Protein 9LYS (pdb70)

Structure (mmCIF, N/CA/C/O backbone):
data_9LYS
#
_entry.id   9LYS
#
_cell.length_a   81.144
_cell.length_b   81.144
_cell.length_c   56.431
_cell.angle_alpha   90.00
_cell.angle_beta   90.00
_cell.angle_gamma   120.00
#
_symmetry.space_group_name_H-M   'P 63'
#
loop_
_entity.id
_entity.type
_entity.pdbx_description
1 polymer dAIT03
2 non-polymer (3S,5S,7S)-tricyclo[3.3.1.1~3,7~]decan-1-amine
3 water water
#
loop_
_atom_site.group_PDB
_atom_site.id
_atom_site.type_symbol
_atom_site.label_atom_id
_atom_site.label_alt_id
_atom_site.label_comp_id
_atom_site.label_asym_id
_atom_site.label_entity_id
_atom_site.label_seq_id
_atom_site.pdbx_PDB_ins_code
_atom_site.Cartn_x
_atom_site.Cartn_y
_atom_site.Cartn_z
_atom_site.occupancy
_atom_site.B_iso_or_equiv
_atom_site.auth_seq_id
_atom_site.auth_comp_id
_atom_site.auth_asym_id
_atom_site.auth_atom_id
_atom_site.pdbx_PDB_model_num
ATOM 1 N N . GLU A 1 2 ? -28.404 4.784 8.441 1.00 42.43 2 GLU A N 1
ATOM 2 C CA . GLU A 1 2 ? -27.972 4.260 9.728 1.00 35.20 2 GLU A CA 1
ATOM 3 C C . GLU A 1 2 ? -27.615 2.782 9.643 1.00 42.65 2 GLU A C 1
ATOM 4 O O . GLU A 1 2 ? -28.387 1.959 9.137 1.00 41.69 2 GLU A O 1
ATOM 10 N N . ASP A 1 3 ? -26.434 2.456 10.165 1.00 42.16 3 ASP A N 1
ATOM 11 C CA . ASP A 1 3 ? -25.949 1.085 10.107 1.00 40.92 3 ASP A CA 1
ATOM 12 C C . ASP A 1 3 ? -26.872 0.144 10.868 1.00 37.06 3 ASP A C 1
ATOM 13 O O . ASP A 1 3 ? -27.173 -0.957 10.393 1.00 33.03 3 ASP A O 1
ATOM 18 N N . ARG A 1 4 ? -27.344 0.564 12.046 1.00 33.87 4 ARG A N 1
ATOM 19 C CA . ARG A 1 4 ? -28.242 -0.291 12.814 1.00 37.78 4 ARG A CA 1
ATOM 20 C C . ARG A 1 4 ? -29.548 -0.524 12.063 1.00 40.48 4 ARG A C 1
ATOM 21 O O . ARG A 1 4 ? -30.121 -1.623 12.113 1.00 32.53 4 ARG A O 1
ATOM 29 N N . ASP A 1 5 ? -30.022 0.498 11.348 1.00 38.38 5 ASP A N 1
ATOM 30 C CA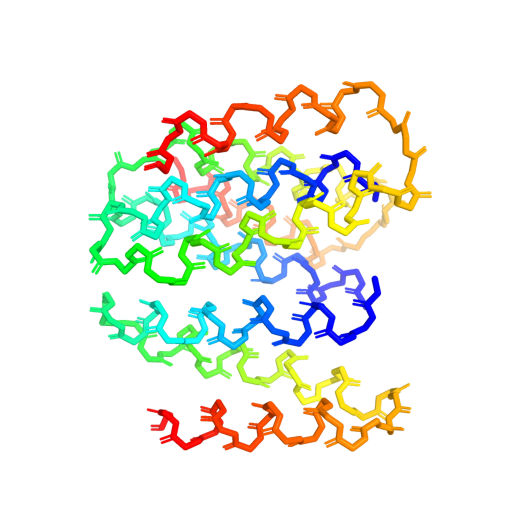 . ASP A 1 5 ? -31.273 0.387 10.603 1.00 38.48 5 ASP A CA 1
ATOM 31 C C . ASP A 1 5 ? -31.152 -0.615 9.464 1.00 33.06 5 ASP A C 1
ATOM 32 O O . ASP A 1 5 ? -32.047 -1.442 9.258 1.00 31.32 5 ASP A O 1
ATOM 37 N N . THR A 1 6 ? -30.070 -0.523 8.686 1.00 31.88 6 THR A N 1
ATOM 38 C CA . THR A 1 6 ? -29.825 -1.504 7.637 1.00 29.59 6 THR A CA 1
ATOM 39 C C . THR A 1 6 ? -29.778 -2.913 8.213 1.00 31.68 6 THR A C 1
ATOM 40 O O . THR A 1 6 ? -30.250 -3.869 7.586 1.00 25.80 6 THR A O 1
ATOM 44 N N . ALA A 1 7 ? -29.218 -3.063 9.413 1.00 30.63 7 ALA A N 1
ATOM 45 C CA . ALA A 1 7 ? -29.117 -4.396 9.986 1.00 30.21 7 ALA A CA 1
ATOM 46 C C . ALA A 1 7 ? -30.488 -4.925 10.379 1.00 28.11 7 ALA A C 1
ATOM 47 O O . ALA A 1 7 ? -30.750 -6.124 10.243 1.00 23.34 7 ALA A O 1
ATOM 49 N N . ARG A 1 8 ? -31.379 -4.052 10.867 1.00 25.70 8 ARG A N 1
ATOM 50 C CA . ARG A 1 8 ? -32.726 -4.502 11.203 1.00 24.64 8 ARG A CA 1
ATOM 51 C C . ARG A 1 8 ? -33.535 -4.862 9.966 1.00 20.71 8 ARG A C 1
ATOM 52 O O . ARG A 1 8 ? -34.390 -5.755 10.035 1.00 19.16 8 ARG A O 1
ATOM 60 N N . VAL A 1 9 ? -33.330 -4.150 8.853 1.00 22.50 9 VAL A N 1
ATOM 61 C CA . VAL A 1 9 ? -34.026 -4.500 7.614 1.00 20.10 9 VAL A CA 1
ATOM 62 C C . VAL A 1 9 ? -33.522 -5.840 7.096 1.00 20.05 9 VAL A C 1
ATOM 63 O O . VAL A 1 9 ? -34.295 -6.662 6.589 1.00 16.77 9 VAL A O 1
ATOM 67 N N . LEU A 1 10 ? -32.213 -6.066 7.184 1.00 18.02 10 LEU A N 1
ATOM 68 C CA . LEU A 1 10 ? -31.659 -7.323 6.695 1.00 18.30 10 LEU A CA 1
ATOM 69 C C . LEU A 1 10 ? -32.141 -8.488 7.548 1.00 15.82 10 LEU A C 1
ATOM 70 O O . LEU A 1 10 ? -32.411 -9.573 7.023 1.00 15.49 10 LEU A O 1
ATOM 75 N N . LEU A 1 11 ? -32.267 -8.286 8.866 1.00 16.32 11 LEU A N 1
ATOM 76 C CA . LEU A 1 11 ? -32.813 -9.344 9.714 1.00 15.72 11 LEU A CA 1
ATOM 77 C C . LEU A 1 11 ? -34.233 -9.704 9.301 1.00 15.97 11 LEU A C 1
ATOM 78 O O . LEU A 1 11 ? -34.612 -10.882 9.308 1.00 11.66 11 LEU A O 1
ATOM 83 N N . ILE A 1 12 ? -35.043 -8.702 8.970 1.00 13.63 12 ILE A N 1
ATOM 84 C CA . ILE A 1 12 ? -36.413 -8.971 8.547 1.00 13.70 12 ILE A CA 1
ATOM 85 C C . ILE A 1 12 ? -36.413 -9.749 7.232 1.00 13.30 12 ILE A C 1
ATOM 86 O O . ILE A 1 12 ? -37.248 -10.641 7.024 1.00 13.75 12 ILE A O 1
ATOM 91 N N . MET A 1 13 ? -35.467 -9.435 6.336 1.00 14.15 13 MET A N 1
ATOM 92 C CA . MET A 1 13 ? -35.316 -10.202 5.098 1.00 14.99 13 MET A CA 1
ATOM 93 C C . MET A 1 13 ? -34.987 -11.656 5.389 1.00 13.09 13 MET A C 1
ATOM 94 O O . MET A 1 13 ? -35.579 -12.566 4.797 1.00 9.91 13 MET A O 1
ATOM 99 N N . VAL A 1 14 ? -34.041 -11.891 6.309 1.00 11.30 14 VAL A N 1
ATOM 100 C CA . VAL A 1 14 ? -33.695 -13.252 6.719 1.00 11.95 14 VAL A CA 1
ATOM 101 C C . VAL A 1 14 ? -34.943 -14.001 7.153 1.00 10.25 14 VAL A C 1
ATOM 102 O O . VAL A 1 14 ? -35.200 -15.132 6.726 1.00 11.60 14 VAL A O 1
ATOM 106 N N . ARG A 1 15 ? -35.753 -13.370 7.990 1.00 13.00 15 ARG A N 1
ATOM 107 C CA . ARG A 1 15 ? -36.917 -14.053 8.532 1.00 12.41 15 ARG A CA 1
ATOM 108 C C . ARG A 1 15 ? -37.917 -14.376 7.426 1.00 14.52 15 ARG A C 1
ATOM 109 O O . ARG A 1 15 ? -38.463 -15.490 7.365 1.00 12.66 15 ARG A O 1
ATOM 117 N N . SER A 1 16 ? -38.160 -13.405 6.542 1.00 12.29 16 SER A N 1
ATOM 118 C CA . SER A 1 16 ? -39.091 -13.589 5.430 1.00 12.11 16 SER A CA 1
ATOM 119 C C . SER A 1 16 ? -38.583 -14.625 4.431 1.00 9.06 16 SER A C 1
ATOM 120 O O . SER A 1 16 ? -39.366 -15.425 3.909 1.00 10.19 16 SER A O 1
ATOM 123 N N . LEU A 1 17 ? -37.283 -14.616 4.139 1.00 9.29 17 LEU A N 1
ATOM 124 C CA . LEU A 1 17 ? -36.730 -15.587 3.191 1.00 10.07 17 LEU A CA 1
ATOM 125 C C . LEU A 1 17 ? -36.851 -17.015 3.705 1.00 9.51 17 LEU A C 1
ATOM 126 O O . LEU A 1 17 ? -37.085 -17.953 2.921 1.00 10.22 17 LEU A O 1
ATOM 131 N N . LEU A 1 18 ? -36.657 -17.209 5.009 1.00 9.57 18 LEU A N 1
ATOM 132 C CA . LEU A 1 18 ? -36.876 -18.521 5.600 1.00 11.83 18 LEU A CA 1
ATOM 133 C C . LEU A 1 18 ? -38.339 -18.918 5.502 1.00 13.17 18 LEU A C 1
ATOM 134 O O . LEU A 1 18 ? -38.655 -20.082 5.216 1.00 11.42 18 LEU A O 1
ATOM 139 N N . LYS A 1 19 ? -39.248 -17.959 5.730 1.00 12.67 19 LYS A N 1
ATOM 140 C CA . LYS A 1 19 ? -40.683 -18.235 5.652 1.00 12.27 19 LYS A CA 1
ATOM 141 C C . LYS A 1 19 ? -41.105 -18.744 4.279 1.00 14.40 19 LYS A C 1
ATOM 142 O O . LYS A 1 19 ? -42.042 -19.558 4.173 1.00 13.75 19 LYS A O 1
ATOM 148 N N . ILE A 1 20 ? -40.460 -18.276 3.217 1.00 11.02 20 ILE A N 1
ATOM 149 C CA . ILE A 1 20 ? -40.802 -18.767 1.882 1.00 10.64 20 ILE A CA 1
ATOM 150 C C . ILE A 1 20 ? -39.872 -19.915 1.488 1.00 13.73 20 ILE A C 1
ATOM 151 O O . ILE A 1 20 ? -39.728 -20.237 0.307 1.00 17.09 20 ILE A O 1
ATOM 156 N N . GLY A 1 21 ? -39.251 -20.560 2.469 1.00 14.02 21 GLY A N 1
ATOM 157 C CA . GLY A 1 21 ? -38.474 -21.747 2.155 1.00 14.37 21 GLY A CA 1
ATOM 158 C C . GLY A 1 21 ? -37.198 -21.499 1.375 1.00 16.04 21 GLY A C 1
ATOM 159 O O . GLY A 1 21 ? -36.788 -22.357 0.580 1.00 14.21 21 GLY A O 1
ATOM 160 N N . ASN A 1 22 ? -36.541 -20.357 1.575 1.00 13.44 22 ASN A N 1
ATOM 161 C CA . ASN A 1 22 ? -35.292 -20.061 0.873 1.00 14.43 22 ASN A CA 1
ATOM 162 C C . ASN A 1 22 ? -34.189 -19.749 1.882 1.00 12.76 22 ASN A C 1
ATOM 163 O O . ASN A 1 22 ? -33.733 -18.603 1.986 1.00 10.94 22 ASN A O 1
ATOM 168 N N . PRO A 1 23 ? -33.723 -20.756 2.633 1.00 16.28 23 PRO A N 1
ATOM 169 C CA . PRO A 1 23 ? -32.607 -20.512 3.555 1.00 10.08 23 PRO A CA 1
ATOM 170 C C . PRO A 1 23 ? -31.307 -20.184 2.852 1.00 13.31 23 PRO A C 1
ATOM 171 O O . PRO A 1 23 ? -30.434 -19.579 3.480 1.00 9.19 23 PRO A O 1
ATOM 175 N N . GLU A 1 24 ? -31.122 -20.592 1.591 1.00 10.21 24 GLU A N 1
ATOM 176 C CA . GLU A 1 24 ? -29.880 -20.244 0.917 1.00 13.83 24 GLU A CA 1
ATOM 177 C C . GLU A 1 24 ? -29.785 -18.734 0.698 1.00 13.69 24 GLU A C 1
ATOM 178 O O . GLU A 1 24 ? -28.710 -18.152 0.879 1.00 15.31 24 GLU A O 1
ATOM 184 N N . ASP A 1 25 ? -30.911 -18.068 0.384 1.00 12.76 25 ASP A N 1
ATOM 185 C CA . ASP A 1 25 ? -30.886 -16.608 0.242 1.00 11.61 25 ASP A CA 1
ATOM 186 C C . ASP A 1 25 ? -30.812 -15.925 1.593 1.00 14.18 25 ASP A C 1
ATOM 187 O O . ASP A 1 25 ? -30.114 -14.910 1.736 1.00 13.78 25 ASP A O 1
ATOM 192 N N . ALA A 1 26 ? -31.522 -16.467 2.595 1.00 11.76 26 ALA A N 1
ATOM 193 C CA . ALA A 1 26 ? -31.390 -15.950 3.953 1.00 11.39 26 ALA A CA 1
ATOM 194 C C . ALA A 1 26 ? -29.941 -15.983 4.415 1.00 13.35 26 ALA A C 1
ATOM 195 O O . ALA A 1 26 ? -29.477 -15.051 5.079 1.00 11.73 26 ALA A O 1
ATOM 197 N N . GLU A 1 27 ? -29.214 -17.058 4.082 1.00 14.15 27 GLU A N 1
ATOM 198 C CA . GLU A 1 27 ? -27.823 -17.184 4.522 1.00 14.78 27 GLU A CA 1
ATOM 199 C C . GLU A 1 27 ? -26.925 -16.169 3.820 1.00 15.13 27 GLU A C 1
ATOM 200 O O . GLU A 1 27 ? -25.985 -15.633 4.427 1.00 14.94 27 GLU A O 1
ATOM 206 N N . GLU A 1 28 ? -27.218 -15.869 2.553 1.00 13.89 28 GLU A N 1
ATOM 207 C CA . GLU A 1 28 ? -26.512 -14.804 1.850 1.00 18.92 28 GLU A CA 1
ATOM 208 C C . GLU A 1 28 ? -26.676 -13.467 2.569 1.00 17.22 28 GLU A C 1
ATOM 209 O O . GLU A 1 28 ? -25.730 -12.676 2.646 1.00 17.32 28 GLU A O 1
ATOM 215 N N . VAL A 1 29 ? -27.870 -13.202 3.110 1.00 14.28 29 VAL A N 1
ATOM 216 C CA . VAL A 1 29 ? -28.119 -11.950 3.831 1.00 16.91 29 VAL A CA 1
ATOM 217 C C . VAL A 1 29 ? -27.446 -11.959 5.205 1.00 18.27 29 VAL A C 1
ATOM 218 O O . VAL A 1 29 ? -26.945 -10.922 5.670 1.00 18.74 29 VAL A O 1
ATOM 222 N N . VAL A 1 30 ? -27.441 -13.109 5.886 1.00 17.11 30 VAL A N 1
ATOM 223 C CA . VAL A 1 30 ? -26.687 -13.232 7.138 1.00 16.90 30 VAL A CA 1
ATOM 224 C C . VAL A 1 30 ? -25.248 -12.782 6.930 1.00 19.35 30 VAL A C 1
ATOM 225 O O . VAL A 1 30 ? -24.666 -12.097 7.777 1.00 19.74 30 VAL A O 1
ATOM 229 N N . LYS A 1 31 ? -24.654 -13.161 5.797 1.00 22.31 31 LYS A N 1
ATOM 230 C CA . LYS A 1 31 ? -23.269 -12.787 5.519 1.00 25.29 31 LYS A CA 1
ATOM 231 C C . LYS A 1 31 ? -23.115 -11.271 5.486 1.00 29.70 31 LYS A C 1
ATOM 232 O O . LYS A 1 31 ? -22.086 -10.727 5.913 1.00 23.81 31 LYS A O 1
ATOM 238 N N . MET A 1 32 ? -24.137 -10.568 4.984 1.00 25.34 32 MET A N 1
ATOM 239 C CA . MET A 1 32 ? -24.070 -9.110 4.933 1.00 26.81 32 MET A CA 1
ATOM 240 C C . MET A 1 32 ? -24.184 -8.502 6.313 1.00 29.35 32 MET A C 1
ATOM 241 O O . MET A 1 32 ? -23.489 -7.526 6.622 1.00 30.58 32 MET A O 1
ATOM 246 N N . ILE A 1 33 ? -25.068 -9.048 7.151 1.00 25.55 33 ILE A N 1
ATOM 247 C CA . ILE A 1 33 ? -25.158 -8.583 8.532 1.00 26.72 33 ILE A CA 1
ATOM 248 C C . ILE A 1 33 ? -23.830 -8.798 9.244 1.00 34.41 33 ILE A C 1
ATOM 249 O O . ILE A 1 33 ? -23.402 -7.980 10.069 1.00 33.75 33 ILE A O 1
ATOM 254 N N . GLU A 1 34 ? -23.154 -9.901 8.928 1.00 34.13 34 GLU A N 1
ATOM 255 C CA . GLU A 1 34 ? -21.875 -10.198 9.558 1.00 35.38 34 GLU A CA 1
ATOM 256 C C . GLU A 1 34 ? -20.810 -9.182 9.149 1.00 37.40 34 GLU A C 1
ATOM 257 O O . GLU A 1 34 ? -20.038 -8.710 9.991 1.00 38.05 34 GLU A O 1
ATOM 263 N N . GLU A 1 35 ? -20.761 -8.822 7.866 1.00 35.18 35 GLU A N 1
ATOM 264 C CA . GLU A 1 35 ? -19.809 -7.804 7.434 1.00 42.86 35 GLU A CA 1
ATOM 265 C C . GLU A 1 35 ? -20.194 -6.422 7.940 1.00 43.27 35 GLU A C 1
ATOM 266 O O . GLU A 1 35 ? -19.324 -5.558 8.096 1.00 46.40 35 GLU A O 1
ATOM 272 N N . LEU A 1 36 ? -21.484 -6.194 8.187 1.00 38.75 36 LEU A N 1
ATOM 273 C CA . LEU A 1 36 ? -21.912 -4.978 8.864 1.00 37.78 36 LEU A CA 1
ATOM 274 C C . LEU A 1 36 ? -21.407 -4.950 10.296 1.00 42.60 36 LEU A C 1
ATOM 275 O O . LEU A 1 36 ? -20.958 -3.904 10.784 1.00 43.69 36 LEU A O 1
ATOM 280 N N . ALA A 1 37 ? -21.486 -6.091 10.987 1.00 37.73 37 ALA A N 1
ATOM 281 C CA . ALA A 1 37 ? -20.994 -6.181 12.355 1.00 43.11 37 ALA A CA 1
ATOM 282 C C . ALA A 1 37 ? -19.483 -6.016 12.413 1.00 42.74 37 ALA A C 1
ATOM 283 O O . ALA A 1 37 ? -18.954 -5.513 13.409 1.00 45.11 37 ALA A O 1
ATOM 285 N N . ARG A 1 38 ? -18.782 -6.415 11.351 1.00 43.89 38 ARG A N 1
ATOM 286 C CA . ARG A 1 38 ? -17.333 -6.260 11.298 1.00 46.66 38 ARG A CA 1
ATOM 287 C C . ARG A 1 38 ? -16.943 -4.804 11.082 1.00 47.60 38 ARG A C 1
ATOM 288 O O . ARG A 1 38 ? -16.079 -4.272 11.788 1.00 51.67 38 ARG A O 1
ATOM 296 N N . ARG A 1 39 ? -17.561 -4.146 10.098 1.00 49.08 39 ARG A N 1
ATOM 297 C CA . ARG A 1 39 ? -17.203 -2.766 9.783 1.00 51.29 39 ARG A CA 1
ATOM 298 C C . ARG A 1 39 ? -17.444 -1.856 10.980 1.00 53.65 39 ARG A C 1
ATOM 299 O O . ARG A 1 39 ? -16.549 -1.113 11.402 1.00 57.64 39 ARG A O 1
ATOM 307 N N . THR A 1 40 ? -18.643 -1.907 11.547 1.00 50.69 40 THR A N 1
ATOM 308 C CA . THR A 1 40 ? -18.921 -1.194 12.783 1.00 48.05 40 THR A CA 1
ATOM 309 C C . THR A 1 40 ? -18.340 -1.993 13.943 1.00 52.22 40 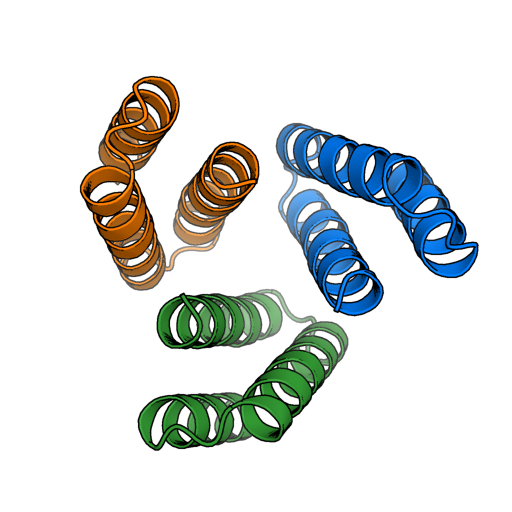THR A C 1
ATOM 310 O O . THR A 1 40 ? -17.603 -2.964 13.756 1.00 55.20 40 THR A O 1
ATOM 314 N N . ASN A 1 41 ? -18.673 -1.595 15.168 1.00 56.13 41 ASN A N 1
ATOM 315 C CA . ASN A 1 41 ? -18.379 -2.416 16.333 1.00 51.92 41 ASN A CA 1
ATOM 316 C C . ASN A 1 41 ? -19.596 -2.481 17.237 1.00 53.45 41 ASN A C 1
ATOM 317 O O . ASN A 1 41 ? -19.469 -2.554 18.464 1.00 57.42 41 ASN A O 1
ATOM 322 N N . ASP A 1 42 ? -20.777 -2.471 16.640 1.00 49.51 42 ASP A N 1
ATOM 323 C CA . ASP A 1 42 ? -22.006 -2.231 17.383 1.00 42.49 42 ASP A CA 1
ATOM 324 C C . ASP A 1 42 ? -22.507 -3.527 18.012 1.00 47.02 42 ASP A C 1
ATOM 325 O O . ASP A 1 42 ? -22.758 -4.498 17.288 1.00 46.39 42 ASP A O 1
ATOM 330 N N . PRO A 1 43 ? -22.683 -3.585 19.339 1.00 47.39 43 PRO A N 1
ATOM 331 C CA . PRO A 1 43 ? -23.224 -4.806 19.951 1.00 49.04 43 PRO A CA 1
ATOM 332 C C . PRO A 1 43 ? -24.702 -5.031 19.669 1.00 44.62 43 PRO A C 1
ATOM 333 O O . PRO A 1 43 ? -25.191 -6.141 19.918 1.00 45.92 43 PRO A O 1
ATOM 337 N N . GLU A 1 44 ? -25.424 -4.027 19.162 1.00 41.97 44 GLU A N 1
ATOM 338 C CA . GLU A 1 44 ? -26.789 -4.254 18.693 1.00 44.13 44 GLU A CA 1
ATOM 339 C C . GLU A 1 44 ? -26.791 -4.978 17.346 1.00 40.32 44 GLU A C 1
ATOM 340 O O . GLU A 1 44 ? -27.531 -5.952 17.156 1.00 35.66 44 GLU A O 1
ATOM 346 N N . ILE A 1 45 ? -25.953 -4.521 16.412 1.00 35.70 45 ILE A N 1
ATOM 347 C CA . ILE A 1 45 ? -25.743 -5.234 15.153 1.00 36.61 45 ILE A CA 1
ATOM 348 C C . ILE A 1 45 ? -25.186 -6.626 15.410 1.00 36.77 45 ILE A C 1
ATOM 349 O O . ILE A 1 45 ? -25.473 -7.572 14.662 1.00 36.55 45 ILE A O 1
ATOM 354 N N . ARG A 1 46 ? -24.388 -6.781 16.468 1.00 37.43 46 ARG A N 1
ATOM 355 C CA . ARG A 1 46 ? -23.954 -8.115 16.869 1.00 36.96 46 ARG A CA 1
ATOM 356 C C . ARG A 1 46 ? -25.130 -8.951 17.340 1.00 33.46 46 ARG A C 1
ATOM 357 O O . ARG A 1 46 ? -25.244 -10.128 16.982 1.00 34.90 46 ARG A O 1
ATOM 365 N N . ARG A 1 47 ? -26.009 -8.365 18.157 1.00 32.37 47 ARG A N 1
ATOM 366 C CA . ARG A 1 47 ? -27.171 -9.107 18.630 1.00 35.52 47 ARG A CA 1
ATOM 367 C C . ARG A 1 47 ? -28.056 -9.537 17.466 1.00 31.98 47 ARG A C 1
ATOM 368 O O . ARG A 1 47 ? -28.538 -10.678 17.430 1.00 30.58 47 ARG A O 1
ATOM 376 N N . LEU A 1 48 ? -28.277 -8.639 16.505 1.00 31.22 48 LEU A N 1
ATOM 377 C CA . LEU A 1 48 ? -29.107 -8.978 15.350 1.00 29.59 48 LEU A CA 1
ATOM 378 C C . LEU A 1 48 ? -28.477 -10.095 14.533 1.00 25.67 48 LEU A C 1
ATOM 379 O O . LEU A 1 48 ? -29.182 -10.974 14.026 1.00 27.86 48 LEU A O 1
ATOM 384 N N . LEU A 1 49 ? -27.149 -10.064 14.379 1.00 24.12 49 LEU A N 1
ATOM 385 C CA . LEU A 1 49 ? -26.453 -11.131 13.668 1.00 28.21 49 LEU A CA 1
ATOM 386 C C . LEU A 1 49 ? -26.720 -12.486 14.316 1.00 30.33 49 LEU A C 1
ATOM 387 O O . LEU A 1 49 ? -27.029 -13.470 13.631 1.00 27.00 49 LEU A O 1
ATOM 392 N N . GLU A 1 50 ? -26.613 -12.551 15.644 1.00 29.03 50 GLU A N 1
ATOM 393 C CA . GLU A 1 50 ? -26.832 -13.811 16.346 1.00 30.12 50 GLU A CA 1
ATOM 394 C C . GLU A 1 50 ? -28.270 -14.281 16.193 1.00 27.13 50 GLU A C 1
ATOM 395 O O . GLU A 1 50 ? -28.520 -15.473 15.986 1.00 23.14 50 GLU A O 1
ATOM 401 N N . GLU A 1 51 ? -29.233 -13.360 16.293 1.00 25.67 51 GLU A N 1
ATOM 402 C CA . GLU A 1 51 ? -30.625 -13.745 16.073 1.00 30.08 51 GLU A CA 1
ATOM 403 C C . GLU A 1 51 ? -30.818 -14.283 14.660 1.00 23.03 51 GLU A C 1
ATOM 404 O O . GLU A 1 51 ? -31.504 -15.289 14.461 1.00 26.49 51 GLU A O 1
ATOM 410 N N . ALA A 1 52 ? -30.208 -13.627 13.676 1.00 21.69 52 ALA A N 1
ATOM 411 C CA . ALA A 1 52 ? -30.299 -14.079 12.291 1.00 25.51 52 ALA A CA 1
ATOM 412 C C . ALA A 1 52 ? -29.701 -15.473 12.121 1.00 25.57 52 ALA A C 1
ATOM 413 O O . ALA A 1 52 ? -30.339 -16.375 11.560 1.00 22.72 52 ALA A O 1
ATOM 415 N N . ARG A 1 53 ? -28.468 -15.662 12.597 1.00 27.11 53 ARG A N 1
ATOM 416 C CA . ARG A 1 53 ? -27.849 -16.984 12.564 1.00 25.61 53 ARG A CA 1
ATOM 417 C C . ARG A 1 53 ? -28.742 -18.029 13.215 1.00 20.62 53 ARG A C 1
ATOM 418 O O . ARG A 1 53 ? -28.850 -19.161 12.724 1.00 22.95 53 ARG A O 1
ATOM 426 N N . LYS A 1 54 ? -29.413 -17.658 14.311 1.00 23.47 54 LYS A N 1
ATOM 427 C CA . LYS A 1 54 ? -30.234 -18.610 15.058 1.00 25.24 54 LYS A CA 1
ATOM 428 C C . LYS A 1 54 ? -31.475 -19.020 14.271 1.00 26.81 54 LYS A C 1
ATOM 429 O O . LYS A 1 54 ? -31.855 -20.202 14.261 1.00 19.26 54 LYS A O 1
ATOM 435 N N . LEU A 1 55 ? -32.122 -18.062 13.604 1.00 21.75 55 LEU A N 1
ATOM 436 C CA . LEU A 1 55 ? -33.273 -18.396 12.768 1.00 18.83 55 LEU A CA 1
ATOM 437 C C . LEU A 1 55 ? -32.871 -19.305 11.612 1.00 16.01 55 LEU A C 1
ATOM 438 O O . LEU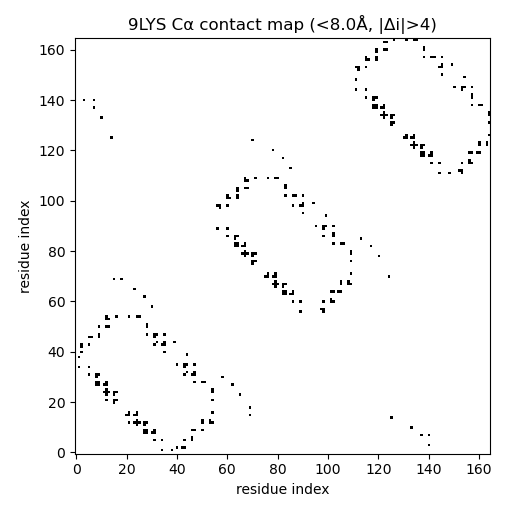 A 1 55 ? -33.639 -20.182 11.209 1.00 15.44 55 LEU A O 1
ATOM 443 N N . VAL A 1 56 ? -31.677 -19.107 11.068 1.00 14.32 56 VAL A N 1
ATOM 444 C CA . VAL A 1 56 ? -31.271 -19.802 9.850 1.00 19.56 56 VAL A CA 1
ATOM 445 C C . VAL A 1 56 ? -30.875 -21.245 10.124 1.00 21.48 56 VAL A C 1
ATOM 446 O O . VAL A 1 56 ? -31.197 -22.125 9.306 1.00 21.44 56 VAL A O 1
ATOM 450 N N . GLU B 1 2 ? -21.945 -0.961 0.454 1.00 41.56 2 GLU B N 1
ATOM 451 C CA . GLU B 1 2 ? -21.337 -1.382 -0.806 1.00 40.60 2 GLU B CA 1
ATOM 452 C C . GLU B 1 2 ? -22.395 -1.606 -1.891 1.00 40.42 2 GLU B C 1
ATOM 453 O O . GLU B 1 2 ? -23.467 -2.169 -1.640 1.00 37.21 2 GLU B O 1
ATOM 459 N N . ASP B 1 3 ? -22.074 -1.159 -3.106 1.00 38.97 3 ASP B N 1
ATOM 460 C CA . ASP B 1 3 ? -23.017 -1.256 -4.215 1.00 36.37 3 ASP B CA 1
ATOM 461 C C . ASP B 1 3 ? -23.234 -2.705 -4.643 1.00 36.99 3 ASP B C 1
ATOM 462 O O . ASP B 1 3 ? -24.349 -3.081 -5.026 1.00 28.71 3 ASP B O 1
ATOM 467 N N . ARG B 1 4 ? -22.177 -3.526 -4.596 1.00 34.92 4 ARG B N 1
ATOM 468 C CA . ARG B 1 4 ? -22.313 -4.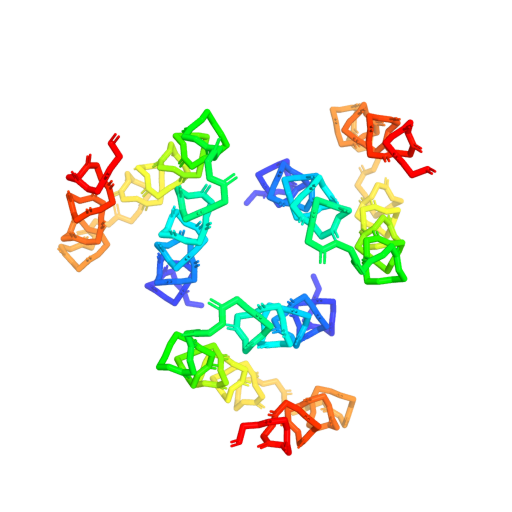941 -4.934 1.00 35.85 4 ARG B CA 1
ATOM 469 C C . ARG B 1 4 ? -23.226 -5.665 -3.952 1.00 30.51 4 ARG B C 1
ATOM 470 O O . ARG B 1 4 ? -24.030 -6.518 -4.355 1.00 28.53 4 ARG B O 1
ATOM 478 N N . ASP B 1 5 ? -23.105 -5.356 -2.660 1.00 31.09 5 ASP B N 1
ATOM 479 C CA . ASP B 1 5 ? -24.007 -5.930 -1.667 1.00 31.74 5 ASP B CA 1
ATOM 480 C C . ASP B 1 5 ? -25.445 -5.507 -1.928 1.00 29.60 5 ASP B C 1
ATOM 481 O O . ASP B 1 5 ? -26.376 -6.312 -1.788 1.00 28.33 5 ASP B O 1
ATOM 486 N N . THR B 1 6 ? -25.648 -4.237 -2.287 1.00 25.95 6 THR B N 1
ATOM 487 C CA . THR B 1 6 ? -26.980 -3.764 -2.645 1.00 25.19 6 THR B CA 1
ATOM 488 C C . THR B 1 6 ? -27.531 -4.525 -3.845 1.00 23.36 6 THR B C 1
ATOM 489 O O . THR B 1 6 ? -28.696 -4.934 -3.844 1.00 21.05 6 THR B O 1
ATOM 493 N N . ALA B 1 7 ? -26.705 -4.748 -4.870 1.00 25.33 7 ALA B N 1
ATOM 494 C CA . ALA B 1 7 ? -27.195 -5.466 -6.043 1.00 25.96 7 ALA B CA 1
ATOM 495 C C . ALA B 1 7 ? -27.564 -6.909 -5.700 1.00 22.00 7 ALA B C 1
ATOM 496 O O . ALA B 1 7 ? -28.543 -7.453 -6.236 1.00 16.84 7 ALA B O 1
ATOM 498 N N . ARG B 1 8 ? -26.791 -7.545 -4.816 1.00 18.51 8 ARG B N 1
ATOM 499 C CA . ARG B 1 8 ? -27.134 -8.890 -4.367 1.00 20.03 8 ARG B CA 1
ATOM 500 C C . ARG B 1 8 ? -28.453 -8.894 -3.609 1.00 19.89 8 ARG B C 1
ATOM 501 O O . ARG B 1 8 ? -29.275 -9.804 -3.788 1.00 18.44 8 ARG B O 1
ATOM 509 N N . VAL B 1 9 ? -28.665 -7.893 -2.743 1.00 17.43 9 VAL B N 1
ATOM 510 C CA . VAL B 1 9 ? -29.926 -7.786 -2.019 1.00 18.19 9 VAL B CA 1
ATOM 511 C C . VAL B 1 9 ? -31.078 -7.631 -2.999 1.00 18.21 9 VAL B C 1
ATOM 512 O O . VAL B 1 9 ? -32.123 -8.270 -2.852 1.00 14.55 9 VAL B O 1
ATOM 516 N N . LEU B 1 10 ? -30.899 -6.795 -4.031 1.00 16.11 10 LEU B N 1
ATOM 517 C CA . LEU B 1 10 ? -31.979 -6.584 -4.995 1.00 16.30 10 LEU B CA 1
ATOM 518 C C . LEU B 1 10 ? -32.269 -7.847 -5.804 1.00 14.09 10 LEU B C 1
ATOM 519 O O . LEU B 1 10 ? -33.431 -8.149 -6.097 1.00 13.50 10 LEU B O 1
ATOM 524 N N . LEU B 1 11 ? -31.231 -8.572 -6.221 1.00 16.62 11 LEU B N 1
ATOM 525 C CA . LEU B 1 11 ? -31.477 -9.828 -6.920 1.00 13.98 11 LEU B CA 1
ATOM 526 C C . LEU B 1 11 ? -32.297 -10.775 -6.058 1.00 14.38 11 LEU B C 1
ATOM 527 O O . LEU B 1 11 ? -33.254 -11.397 -6.540 1.00 13.95 11 LEU B O 1
ATOM 532 N N . ILE B 1 12 ? -31.931 -10.904 -4.776 1.00 16.88 12 ILE B N 1
ATOM 533 C CA . ILE B 1 12 ? -32.690 -11.750 -3.860 1.00 15.22 12 ILE B CA 1
ATOM 534 C C . ILE B 1 12 ? -34.143 -11.293 -3.786 1.00 11.80 12 ILE B C 1
ATOM 535 O O . ILE B 1 12 ? -35.067 -12.117 -3.777 1.00 10.37 12 ILE B O 1
ATOM 540 N N . MET B 1 13 ? -34.374 -9.975 -3.768 1.00 12.04 13 MET B N 1
ATOM 541 C CA . MET B 1 13 ? -35.745 -9.459 -3.766 1.00 12.80 13 MET B CA 1
ATOM 542 C C . MET B 1 13 ? -36.496 -9.812 -5.045 1.00 11.29 13 MET B C 1
ATOM 543 O O . MET B 1 13 ? -37.687 -10.141 -4.993 1.00 9.98 13 MET B O 1
ATOM 548 N N . VAL B 1 14 ? -35.826 -9.748 -6.205 1.00 11.32 14 VAL B N 1
ATOM 549 C CA . VAL B 1 14 ? -36.465 -10.144 -7.463 1.00 12.12 14 VAL B CA 1
ATOM 550 C C . VAL B 1 14 ? -36.950 -11.588 -7.379 1.00 12.75 14 VAL B C 1
ATOM 551 O O . VAL B 1 14 ? -38.107 -11.904 -7.682 1.00 13.04 14 VAL B O 1
ATOM 555 N N . ARG B 1 15 ? -36.057 -12.493 -6.984 1.00 12.72 15 ARG B N 1
ATOM 556 C CA . ARG B 1 15 ? -36.427 -13.900 -6.847 1.00 13.13 15 ARG B CA 1
ATOM 557 C C . ARG B 1 15 ? -37.568 -14.100 -5.853 1.00 14.03 15 ARG B C 1
ATOM 558 O O . ARG B 1 15 ? -38.486 -14.890 -6.103 1.00 15.14 15 ARG B O 1
ATOM 566 N N . SER B 1 16 ? -37.529 -13.400 -4.714 1.00 10.87 16 SER B N 1
ATOM 567 C CA . SER B 1 16 ? -38.567 -13.554 -3.696 1.00 12.47 16 SER B CA 1
ATOM 568 C C . SER B 1 16 ? -39.897 -12.975 -4.153 1.00 12.12 16 SER B C 1
ATOM 569 O O . SER B 1 16 ? -40.963 -13.518 -3.847 1.00 9.76 16 SER B O 1
ATOM 572 N N . LEU B 1 17 ? -39.864 -11.844 -4.835 1.00 10.07 17 LEU B N 1
ATOM 573 C CA . LEU B 1 17 ? -41.112 -11.235 -5.275 1.00 10.49 17 LEU B CA 1
ATOM 574 C C . LEU B 1 17 ? -41.764 -12.071 -6.363 1.00 12.76 17 LEU B C 1
ATOM 575 O O . LEU B 1 17 ? -42.993 -12.201 -6.404 1.00 13.55 17 LEU B O 1
ATOM 580 N N . LEU B 1 18 ? -40.960 -12.647 -7.257 1.00 11.76 18 LEU B N 1
ATOM 581 C CA . LEU B 1 18 ? -41.535 -13.559 -8.243 1.00 13.97 18 LEU B CA 1
ATOM 582 C C . LEU B 1 18 ? -42.162 -14.755 -7.546 1.00 13.84 18 LEU B C 1
ATOM 583 O O . LEU B 1 18 ? -43.249 -15.212 -7.921 1.00 15.27 18 LEU B O 1
ATOM 588 N N . LYS B 1 19 ? -41.488 -15.264 -6.511 1.00 12.96 19 LYS B N 1
ATOM 589 C CA . LYS B 1 19 ? -41.967 -16.433 -5.777 1.00 14.22 19 LYS B CA 1
ATOM 590 C C . LYS B 1 19 ? -43.314 -16.179 -5.092 1.00 13.28 19 LYS B C 1
ATOM 591 O O . LYS B 1 19 ? -44.183 -17.057 -5.070 1.00 15.89 19 LYS B O 1
ATOM 597 N N . ILE B 1 20 ? -43.516 -14.994 -4.508 1.00 12.48 20 ILE B N 1
ATOM 598 C CA . ILE B 1 20 ? -44.797 -14.721 -3.851 1.00 13.98 20 ILE B CA 1
ATOM 599 C C . ILE B 1 20 ? -45.836 -14.175 -4.826 1.00 15.26 20 ILE B C 1
ATOM 600 O O . ILE B 1 20 ? -46.950 -13.825 -4.406 1.00 15.08 20 ILE B O 1
ATOM 605 N N . GLY B 1 21 ? -45.499 -14.076 -6.110 1.00 14.09 21 GLY B N 1
ATOM 606 C CA . GLY B 1 21 ? -46.481 -13.717 -7.115 1.00 14.36 21 GLY B CA 1
ATOM 607 C C . GLY B 1 21 ? -46.709 -12.234 -7.306 1.00 16.43 21 GLY B C 1
ATOM 608 O O . GLY B 1 21 ? -47.844 -11.824 -7.558 1.00 19.08 21 GLY B O 1
ATOM 609 N N . ASN B 1 22 ? -45.674 -11.397 -7.167 1.00 13.45 22 ASN B N 1
ATOM 610 C CA . ASN B 1 22 ? -45.778 -9.990 -7.555 1.00 15.04 22 ASN B CA 1
ATOM 611 C C . ASN B 1 22 ? -44.673 -9.750 -8.575 1.00 16.30 22 ASN B C 1
ATOM 612 O O . ASN B 1 22 ? -43.606 -9.204 -8.245 1.00 12.63 22 ASN B O 1
ATOM 617 N N . PRO B 1 23 ? -44.885 -10.171 -9.824 1.00 14.69 23 PRO B N 1
ATOM 618 C CA . PRO B 1 23 ? -43.896 -9.874 -10.860 1.00 15.68 23 PRO B CA 1
ATOM 619 C C . PRO B 1 23 ? -43.771 -8.391 -11.121 1.00 14.67 23 PRO B C 1
ATOM 620 O O . PRO B 1 23 ? -42.707 -7.937 -11.545 1.00 13.35 23 PRO B O 1
ATOM 624 N N . GLU B 1 24 ? -44.816 -7.608 -10.872 1.00 16.76 24 GLU B N 1
ATOM 625 C CA . GLU B 1 24 ? -44.695 -6.181 -11.141 1.00 19.03 24 GLU B CA 1
ATOM 626 C C . GLU B 1 24 ? -43.699 -5.525 -10.194 1.00 16.46 24 GLU B C 1
ATOM 627 O O . GLU B 1 24 ? -42.893 -4.692 -10.618 1.00 16.65 24 GLU B O 1
ATOM 633 N N . ASP B 1 25 ? -43.717 -5.909 -8.916 1.00 14.95 25 ASP B N 1
ATOM 634 C CA . ASP B 1 25 ? -42.729 -5.377 -7.989 1.00 14.95 25 ASP B CA 1
ATOM 635 C C . ASP B 1 25 ? -41.342 -5.928 -8.311 1.00 12.69 25 ASP B C 1
ATOM 636 O O . ASP B 1 25 ? -40.335 -5.214 -8.200 1.00 14.03 25 ASP B O 1
ATOM 641 N N . ALA B 1 26 ? -41.276 -7.195 -8.722 1.00 11.75 26 ALA B N 1
ATOM 642 C CA . ALA B 1 26 ? -40.017 -7.773 -9.164 1.00 13.72 26 ALA B CA 1
ATOM 643 C C . ALA B 1 26 ? -39.408 -6.956 -10.302 1.00 14.64 26 ALA B C 1
ATOM 644 O O . ALA B 1 26 ? -38.196 -6.708 -10.320 1.00 14.05 26 ALA B O 1
ATOM 646 N N . GLU B 1 27 ? -40.241 -6.520 -11.251 1.00 12.63 27 GLU B N 1
ATOM 647 C CA . GLU B 1 27 ? -39.748 -5.712 -12.362 1.00 15.63 27 GLU B CA 1
ATOM 648 C C . GLU B 1 27 ? -39.304 -4.336 -11.907 1.00 15.17 27 GLU B C 1
ATOM 649 O O . GLU B 1 27 ? -38.364 -3.766 -12.482 1.00 16.35 27 GLU B O 1
ATOM 655 N N . GLU B 1 28 ? -39.974 -3.776 -10.897 1.00 13.40 28 GLU B N 1
ATOM 656 C CA . GLU B 1 28 ? -39.534 -2.498 -10.357 1.00 14.74 28 GLU B CA 1
ATOM 657 C C . GLU B 1 28 ? -38.152 -2.617 -9.736 1.00 16.34 28 GLU B C 1
ATOM 658 O O . GLU B 1 28 ? -37.329 -1.709 -9.872 1.00 15.19 28 GLU B O 1
ATOM 664 N N . VAL B 1 29 ? -37.866 -3.740 -9.074 1.00 14.84 29 VAL B N 1
ATOM 665 C CA . VAL B 1 29 ? -36.551 -3.920 -8.456 1.00 15.37 29 VAL B CA 1
ATOM 666 C C . VAL B 1 29 ? -35.484 -4.145 -9.521 1.00 15.40 29 VAL B C 1
ATOM 667 O O . VAL B 1 29 ? -34.352 -3.657 -9.400 1.00 16.87 29 VAL B O 1
ATOM 671 N N . VAL B 1 30 ? -35.814 -4.870 -10.584 1.00 14.38 30 VAL B N 1
ATOM 672 C CA . VAL B 1 30 ? -34.886 -4.930 -11.717 1.00 17.14 30 VAL B CA 1
ATOM 673 C C . VAL B 1 30 ? -34.544 -3.532 -12.208 1.00 18.67 30 VAL B C 1
ATOM 674 O O . VAL B 1 30 ? -33.384 -3.236 -12.526 1.00 20.36 30 VAL B O 1
ATOM 678 N N . LYS B 1 31 ? -35.537 -2.642 -12.258 1.00 17.70 31 LYS B N 1
ATOM 679 C CA . LYS B 1 31 ? -35.262 -1.264 -12.661 1.00 19.28 31 LYS B CA 1
ATOM 680 C C . LYS B 1 31 ? -34.228 -0.611 -11.750 1.00 23.27 31 LYS B C 1
ATOM 681 O O . LYS B 1 31 ? -33.345 0.121 -12.221 1.00 22.88 31 LYS B O 1
ATOM 687 N N . MET B 1 32 ? -34.310 -0.878 -10.444 1.00 17.73 32 MET B N 1
ATOM 688 C CA . MET B 1 32 ? -33.355 -0.301 -9.506 1.00 24.98 32 MET B CA 1
ATOM 689 C C . MET B 1 32 ? -31.958 -0.856 -9.720 1.00 23.68 32 MET B C 1
ATOM 690 O O . MET B 1 32 ? -30.970 -0.125 -9.575 1.00 23.02 32 MET B O 1
ATOM 695 N N . ILE B 1 33 ? -31.856 -2.152 -10.032 1.00 17.66 33 ILE B N 1
ATOM 696 C CA . ILE B 1 33 ? -30.563 -2.721 -10.404 1.00 19.21 33 ILE B CA 1
ATOM 697 C C . ILE B 1 33 ? -30.031 -2.042 -11.666 1.00 22.79 33 ILE B C 1
ATOM 698 O O . ILE B 1 33 ? -28.827 -1.778 -11.790 1.00 24.81 33 ILE B O 1
ATOM 703 N N . GLU B 1 34 ? -30.921 -1.731 -12.611 1.00 22.14 34 GLU B N 1
ATOM 704 C CA . GLU B 1 34 ? -30.506 -1.018 -13.817 1.00 22.56 34 GLU B CA 1
ATOM 705 C C . GLU B 1 34 ? -29.922 0.342 -13.465 1.00 23.42 34 GLU B C 1
ATOM 706 O O . GLU B 1 34 ? -28.839 0.709 -13.939 1.00 27.78 34 GLU B O 1
ATOM 712 N N . GLU B 1 35 ? -30.617 1.094 -12.612 1.00 22.18 35 GLU B N 1
ATOM 713 C CA . GLU B 1 35 ? -30.094 2.373 -12.146 1.00 28.64 35 GLU B CA 1
ATOM 714 C C . GLU B 1 35 ? -28.728 2.195 -11.501 1.00 34.01 35 GLU B C 1
ATOM 715 O O . GLU B 1 35 ? -27.783 2.938 -11.794 1.00 31.36 35 GLU B O 1
ATOM 721 N N . LEU B 1 36 ? -28.610 1.206 -10.613 1.00 29.62 36 LEU B N 1
ATOM 722 C CA . LEU B 1 36 ? -27.330 0.911 -9.986 1.00 28.83 36 LEU B CA 1
ATOM 723 C C . LEU B 1 36 ? -26.290 0.497 -11.022 1.00 28.76 36 LEU B C 1
ATOM 724 O O . LEU B 1 36 ? -25.138 0.940 -10.964 1.00 36.71 36 LEU B O 1
ATOM 729 N N . ALA B 1 37 ? -26.676 -0.338 -11.988 1.00 25.25 37 ALA B N 1
ATOM 730 C CA . ALA B 1 37 ? -25.721 -0.758 -13.010 1.00 29.93 37 ALA B CA 1
ATOM 731 C C . ALA B 1 37 ? -25.224 0.419 -13.850 1.00 40.49 37 ALA B C 1
ATOM 732 O O . ALA B 1 37 ? -24.059 0.436 -14.268 1.00 36.69 37 ALA B O 1
ATOM 734 N N . ARG B 1 38 ? -26.081 1.411 -14.100 1.00 36.22 38 ARG B N 1
ATOM 735 C CA . ARG B 1 38 ? -25.680 2.535 -14.941 1.00 35.70 38 ARG B CA 1
ATOM 736 C C . ARG B 1 38 ? -24.790 3.514 -14.184 1.00 34.94 38 ARG B C 1
ATOM 737 O O . ARG B 1 38 ? -23.824 4.038 -14.746 1.00 47.29 38 ARG B O 1
ATOM 745 N N . ARG B 1 39 ? -25.093 3.758 -12.908 1.00 35.87 39 ARG B N 1
ATOM 746 C CA . ARG B 1 39 ? -24.316 4.689 -12.096 1.00 42.31 39 ARG B CA 1
ATOM 747 C C . ARG B 1 39 ? -22.911 4.172 -11.808 1.00 49.24 39 ARG B C 1
ATOM 748 O O . ARG B 1 39 ? -21.983 4.972 -11.630 1.00 52.49 39 ARG B O 1
ATOM 756 N N . THR B 1 40 ? -22.730 2.855 -11.763 1.00 47.69 40 THR B N 1
ATOM 757 C CA . THR B 1 40 ? -21.478 2.241 -11.333 1.00 44.12 40 THR B CA 1
ATOM 758 C C . THR B 1 40 ? -20.651 1.662 -12.466 1.00 43.16 40 THR B C 1
ATOM 759 O O . THR B 1 40 ? -19.422 1.735 -12.419 1.00 46.95 40 THR B O 1
ATOM 763 N N . ASN B 1 41 ? -21.290 1.051 -13.461 1.00 43.83 41 ASN B N 1
ATOM 764 C CA . ASN B 1 41 ? -20.590 0.245 -14.464 1.00 48.74 41 ASN B CA 1
ATOM 765 C C . ASN B 1 41 ? -19.713 -0.827 -13.814 1.00 50.69 41 ASN B C 1
ATOM 766 O O . ASN B 1 41 ? -18.701 -1.247 -14.384 1.00 55.56 41 ASN B O 1
ATOM 771 N N . ASP B 1 42 ? -20.095 -1.282 -12.618 1.00 47.60 42 ASP B N 1
ATOM 772 C CA . ASP B 1 42 ? -19.382 -2.378 -11.955 1.00 43.28 42 ASP B CA 1
ATOM 773 C C . ASP B 1 42 ? -19.684 -3.683 -12.682 1.00 43.44 42 ASP B C 1
ATOM 774 O O . ASP B 1 42 ? -20.859 -4.042 -12.818 1.00 40.62 42 ASP B O 1
ATOM 779 N N . PRO B 1 43 ? -18.673 -4.418 -13.151 1.00 45.46 43 PRO B N 1
ATOM 780 C CA . PRO B 1 43 ? -18.955 -5.635 -13.936 1.00 46.09 43 PRO B CA 1
ATOM 781 C C . PRO B 1 43 ? -19.713 -6.706 -13.169 1.00 38.96 43 PRO B C 1
ATOM 782 O O . PRO B 1 43 ? -20.474 -7.463 -13.781 1.00 40.85 43 PRO B O 1
ATOM 786 N N . GLU B 1 44 ? -19.529 -6.805 -11.854 1.00 38.64 44 GLU B N 1
ATOM 787 C CA . GLU B 1 44 ? -20.292 -7.789 -11.093 1.00 42.63 44 GLU B CA 1
ATOM 788 C C . GLU B 1 44 ? -21.750 -7.367 -10.952 1.00 35.64 44 GLU B C 1
ATOM 789 O O . GLU B 1 44 ? -22.655 -8.211 -10.992 1.00 32.09 44 GLU B O 1
ATOM 795 N N . ILE B 1 45 ? -21.998 -6.065 -10.801 1.00 35.59 45 ILE B N 1
ATOM 796 C CA . ILE B 1 45 ? -23.370 -5.577 -10.750 1.00 33.38 45 ILE B CA 1
ATOM 797 C C . ILE B 1 45 ? -24.082 -5.845 -12.069 1.00 30.18 45 ILE B C 1
ATOM 798 O O . ILE B 1 45 ? -25.263 -6.210 -12.090 1.00 29.03 45 ILE B O 1
ATOM 803 N N . ARG B 1 46 ? -23.378 -5.686 -13.194 1.00 32.69 46 ARG B N 1
ATOM 804 C CA . ARG B 1 46 ? -23.974 -6.044 -14.479 1.00 31.56 46 ARG B CA 1
ATOM 805 C C . ARG B 1 46 ? -24.245 -7.543 -14.580 1.00 29.59 46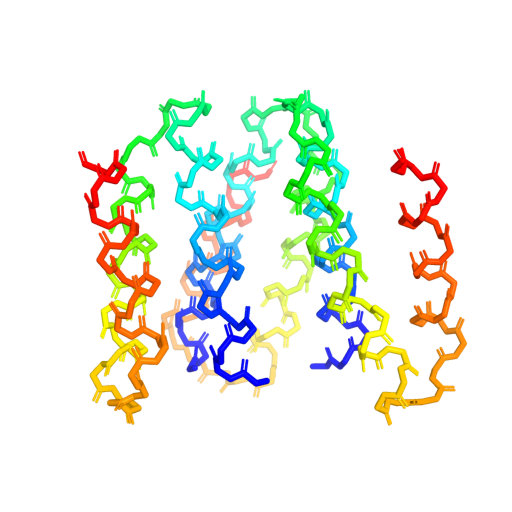 ARG B C 1
ATOM 806 O O . ARG B 1 46 ? -25.233 -7.952 -15.207 1.00 27.20 46 ARG B O 1
ATOM 814 N N . ARG B 1 47 ? -23.393 -8.380 -13.979 1.00 29.69 47 ARG B N 1
ATOM 815 C CA . ARG B 1 47 ? -23.678 -9.813 -13.954 1.00 29.47 47 ARG B CA 1
ATOM 816 C C . ARG B 1 47 ? -24.933 -10.098 -13.142 1.00 27.10 47 ARG B C 1
ATOM 817 O O . ARG B 1 47 ? -25.804 -10.865 -13.567 1.00 27.38 47 ARG B O 1
ATOM 825 N N . LEU B 1 48 ? -25.042 -9.484 -11.968 1.00 26.58 48 LEU B N 1
ATOM 826 C CA . LEU B 1 48 ? -26.236 -9.679 -11.157 1.00 27.21 48 LEU B CA 1
ATOM 827 C C . LEU B 1 48 ? -27.475 -9.161 -11.883 1.00 23.95 48 LEU B C 1
ATOM 828 O O . LEU B 1 48 ? -28.543 -9.781 -11.814 1.00 19.52 48 LEU B O 1
ATOM 833 N N . LEU B 1 49 ? -27.337 -8.044 -12.613 1.00 24.05 49 LEU B N 1
ATOM 834 C CA . LEU B 1 49 ? -28.448 -7.526 -13.411 1.00 25.42 49 LEU B CA 1
ATOM 835 C C . LEU B 1 49 ? -28.931 -8.564 -14.410 1.00 21.36 49 LEU B C 1
ATOM 836 O O . LEU B 1 49 ? -30.136 -8.814 -14.527 1.00 21.82 49 LEU B O 1
ATOM 841 N N . GLU B 1 50 ? -28.001 -9.184 -15.147 1.00 26.20 50 GLU B N 1
ATOM 842 C CA . GLU B 1 50 ? -28.416 -10.157 -16.152 1.00 26.31 50 GLU B CA 1
ATOM 843 C C . GLU B 1 50 ? -29.043 -11.387 -15.513 1.00 23.66 50 GLU B C 1
ATOM 844 O O . GLU B 1 50 ? -29.968 -11.975 -16.081 1.00 24.44 50 GLU B O 1
ATOM 850 N N . GLU B 1 51 ? -28.566 -11.772 -14.329 1.00 24.92 51 GLU B N 1
ATOM 851 C CA . GLU B 1 51 ? -29.211 -12.827 -13.553 1.00 26.43 51 GLU B CA 1
ATOM 852 C C . GLU B 1 51 ? -30.647 -12.453 -13.189 1.00 23.84 51 GLU B C 1
ATOM 853 O O . GLU B 1 51 ? -31.570 -13.271 -13.313 1.00 21.67 51 GLU B O 1
ATOM 859 N N . ALA B 1 52 ? -30.850 -11.223 -12.708 1.00 19.84 52 ALA B N 1
ATOM 860 C CA . ALA B 1 52 ? -32.197 -10.765 -12.377 1.00 22.81 52 ALA B CA 1
ATOM 861 C C . ALA B 1 52 ? -33.091 -10.736 -13.613 1.00 23.55 52 ALA B C 1
ATOM 862 O O . ALA B 1 52 ? -34.259 -11.136 -13.559 1.00 16.52 52 ALA B O 1
ATOM 864 N N . ARG B 1 53 ? -32.559 -10.272 -14.743 1.00 20.42 53 ARG B N 1
ATOM 865 C CA . ARG B 1 53 ? -33.385 -10.185 -15.939 1.00 20.56 53 ARG B CA 1
ATOM 866 C C . ARG B 1 53 ? -33.850 -11.558 -16.379 1.00 22.59 53 ARG B C 1
ATOM 867 O O . ARG B 1 53 ? -35.002 -11.730 -16.800 1.00 23.14 53 ARG B O 1
ATOM 875 N N . LYS B 1 54 ? -32.973 -12.556 -16.260 1.00 22.45 54 LYS B N 1
ATOM 876 C CA . LYS B 1 54 ? -33.331 -13.912 -16.646 1.00 22.86 54 LYS B CA 1
ATOM 877 C C . LYS B 1 54 ? -34.470 -14.446 -15.802 1.00 26.75 54 LYS B C 1
ATOM 878 O O . LYS B 1 54 ? -35.311 -15.191 -16.309 1.00 27.06 54 LYS B O 1
ATOM 884 N N . LEU B 1 55 ? -34.526 -14.072 -14.519 1.00 22.58 55 LEU B N 1
ATOM 885 C CA . LEU B 1 55 ? -35.621 -14.545 -13.683 1.00 22.44 55 LEU B CA 1
ATOM 886 C C . LEU B 1 55 ? -36.945 -13.932 -14.112 1.00 19.78 55 LEU B C 1
ATOM 887 O O . LEU B 1 55 ? -37.989 -14.579 -14.002 1.00 23.37 55 LEU B O 1
ATOM 892 N N . VAL B 1 56 ? -36.919 -12.695 -14.592 1.00 21.26 56 VAL B N 1
ATOM 893 C CA . VAL B 1 56 ? -38.120 -11.984 -15.004 1.00 20.69 56 VAL B CA 1
ATOM 894 C C . VAL B 1 56 ? -38.477 -12.362 -16.449 1.00 25.70 56 VAL B C 1
ATOM 895 O O . VAL B 1 56 ? -39.599 -12.783 -16.734 1.00 26.84 56 VAL B O 1
ATOM 899 N N . GLU C 1 2 ? -28.966 5.579 -3.682 1.00 41.09 2 GLU C N 1
ATOM 900 C CA . GLU C 1 2 ? -29.787 6.776 -3.803 1.00 37.17 2 GLU C CA 1
ATOM 901 C C . GLU C 1 2 ? -31.086 6.716 -2.982 1.00 37.71 2 GLU C C 1
ATOM 902 O O . GLU C 1 2 ? -31.782 5.694 -2.945 1.00 36.36 2 GLU C O 1
ATOM 908 N N . ASP C 1 3 ? -31.418 7.857 -2.373 1.00 32.22 3 ASP C N 1
ATOM 909 C CA . ASP C 1 3 ? -32.404 7.891 -1.295 1.00 35.63 3 ASP C CA 1
ATOM 910 C C . ASP C 1 3 ? -33.803 7.536 -1.784 1.00 33.00 3 ASP C C 1
ATOM 911 O O . ASP C 1 3 ? -34.549 6.836 -1.086 1.00 30.12 3 ASP C O 1
ATOM 916 N N . ARG C 1 4 ? -34.189 8.019 -2.968 1.00 29.36 4 ARG C N 1
ATOM 917 C CA . ARG C 1 4 ? -35.522 7.704 -3.476 1.00 28.70 4 ARG C CA 1
ATOM 918 C C . ARG C 1 4 ? -35.659 6.219 -3.789 1.00 30.63 4 ARG C C 1
ATOM 919 O O . ARG C 1 4 ? -36.710 5.619 -3.529 1.00 24.66 4 ARG C O 1
ATOM 927 N N . ASP C 1 5 ? -34.616 5.612 -4.356 1.00 28.18 5 ASP C N 1
ATOM 928 C CA . ASP C 1 5 ? -34.666 4.180 -4.641 1.00 30.80 5 ASP C CA 1
ATOM 929 C C . ASP C 1 5 ? -34.773 3.363 -3.358 1.00 27.63 5 ASP C C 1
ATOM 930 O O . ASP C 1 5 ? -35.472 2.343 -3.321 1.00 27.03 5 ASP C O 1
ATOM 935 N N . THR C 1 6 ? -34.066 3.780 -2.304 1.00 22.57 6 THR C N 1
ATOM 936 C CA . THR C 1 6 ? -34.219 3.133 -1.004 1.00 25.67 6 THR C CA 1
ATOM 937 C C . THR C 1 6 ? -35.669 3.173 -0.543 1.00 24.50 6 THR C C 1
ATOM 938 O O . THR C 1 6 ? -36.230 2.149 -0.134 1.00 20.56 6 THR C O 1
ATOM 942 N N . ALA C 1 7 ? -36.296 4.355 -0.605 1.00 24.77 7 ALA C N 1
ATOM 943 C CA . ALA C 1 7 ? -37.690 4.466 -0.197 1.00 24.91 7 ALA C CA 1
ATOM 944 C C . ALA C 1 7 ? -38.583 3.526 -1.001 1.00 24.16 7 ALA C C 1
ATOM 945 O O . ALA C 1 7 ? -39.510 2.919 -0.446 1.00 17.89 7 ALA C O 1
ATOM 947 N N . ARG C 1 8 ? -38.342 3.419 -2.317 1.00 20.23 8 ARG C N 1
ATOM 948 C CA . ARG C 1 8 ? -39.145 2.515 -3.138 1.00 20.86 8 ARG C CA 1
ATOM 949 C C . ARG C 1 8 ? -38.929 1.063 -2.733 1.00 15.46 8 ARG C C 1
ATOM 950 O O . ARG C 1 8 ? -39.886 0.288 -2.681 1.00 18.04 8 ARG C O 1
ATOM 958 N N . VAL C 1 9 ? -37.681 0.674 -2.467 1.00 17.77 9 VAL C N 1
ATOM 959 C CA . VAL C 1 9 ? -37.404 -0.701 -2.048 1.00 17.06 9 VAL C CA 1
ATOM 960 C C . VAL C 1 9 ? -38.107 -1.014 -0.735 1.00 19.52 9 VAL C C 1
ATOM 961 O O . VAL C 1 9 ? -38.647 -2.111 -0.546 1.00 13.92 9 VAL C O 1
ATOM 965 N N . LEU C 1 10 ? -38.087 -0.070 0.206 1.00 14.78 10 LEU C N 1
ATOM 966 C CA . LEU C 1 10 ? -38.732 -0.314 1.489 1.00 15.14 10 LEU C CA 1
ATOM 967 C C . LEU C 1 10 ? -40.239 -0.412 1.328 1.00 14.79 10 LEU C C 1
ATOM 968 O O . LEU C 1 10 ? -40.888 -1.214 2.007 1.00 14.26 10 LEU C O 1
ATOM 973 N N . LEU C 1 11 ? -40.828 0.391 0.436 1.00 14.19 11 LEU C N 1
ATOM 974 C CA . LEU C 1 11 ? -42.273 0.294 0.250 1.00 14.86 11 LEU C CA 1
ATOM 975 C C . LEU C 1 11 ? -42.664 -1.075 -0.287 1.00 15.20 11 LEU C C 1
ATOM 976 O O . LEU C 1 11 ? -43.688 -1.645 0.113 1.00 13.92 11 LEU C O 1
ATOM 981 N N . ILE C 1 12 ? -41.878 -1.595 -1.232 1.00 13.87 12 ILE C N 1
ATOM 982 C CA . ILE C 1 12 ? -42.136 -2.927 -1.771 1.00 16.45 12 ILE C CA 1
ATOM 983 C C . ILE C 1 12 ? -42.000 -3.981 -0.676 1.00 12.96 12 ILE C C 1
ATOM 984 O O . ILE C 1 12 ? -42.745 -4.964 -0.648 1.00 13.51 12 ILE C O 1
ATOM 989 N N . MET C 1 13 ? -41.039 -3.797 0.235 1.00 12.80 13 MET C N 1
ATOM 990 C CA . MET C 1 13 ? -40.920 -4.709 1.375 1.00 13.99 13 MET C CA 1
ATOM 991 C C . MET C 1 13 ? -42.147 -4.646 2.269 1.00 12.77 13 MET C C 1
ATOM 992 O O . MET C 1 13 ? -42.658 -5.688 2.700 1.00 12.69 13 MET C O 1
ATOM 997 N N . VAL C 1 14 ? -42.635 -3.431 2.569 1.00 10.20 14 VAL C N 1
ATOM 998 C CA . VAL C 1 14 ? -43.874 -3.284 3.340 1.00 11.60 14 VAL C CA 1
ATOM 999 C C . VAL C 1 14 ? -45.015 -4.081 2.708 1.00 13.75 14 VAL C C 1
ATOM 1000 O O . VAL C 1 14 ? -45.704 -4.861 3.382 1.00 10.57 14 VAL C O 1
ATOM 1004 N N . ARG C 1 15 ? -45.256 -3.862 1.415 1.00 12.82 15 ARG C N 1
ATOM 1005 C CA . ARG C 1 15 ? -46.288 -4.596 0.687 1.00 14.55 15 ARG C CA 1
ATOM 1006 C C . ARG C 1 15 ? -46.067 -6.101 0.756 1.00 14.42 15 ARG C C 1
ATOM 1007 O O . ARG C 1 15 ? -47.021 -6.863 0.956 1.00 13.14 15 ARG C O 1
ATOM 1015 N N . SER C 1 16 ? -44.821 -6.547 0.547 1.00 12.69 16 SER C N 1
ATOM 1016 C CA . SER C 1 16 ? -44.527 -7.980 0.535 1.00 12.75 16 SER C CA 1
ATOM 1017 C C . SER C 1 16 ? -44.773 -8.609 1.898 1.00 13.68 16 SER C C 1
ATOM 1018 O O . SER C 1 16 ? -45.298 -9.726 1.994 1.00 12.44 16 SER C O 1
ATOM 1021 N N . LEU C 1 17 ? -44.368 -7.913 2.961 1.00 11.97 17 LEU C N 1
ATOM 1022 C CA . LEU C 1 17 ? -44.513 -8.429 4.318 1.00 9.43 17 LEU C CA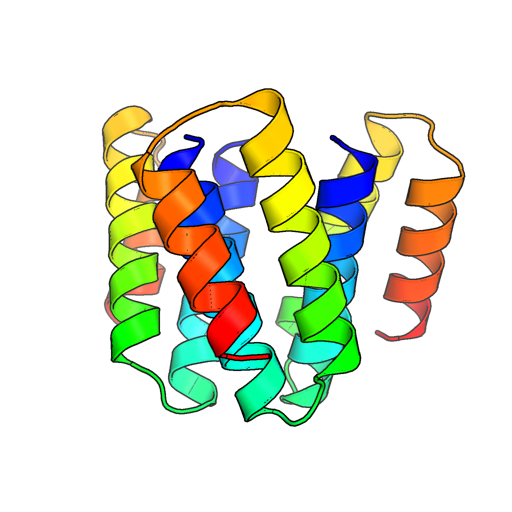 1
ATOM 1023 C C . LEU C 1 17 ? -45.971 -8.562 4.706 1.00 12.58 17 LEU C C 1
ATOM 1024 O O . LEU C 1 17 ? -46.349 -9.521 5.387 1.00 12.46 17 LEU C O 1
ATOM 1029 N N . LEU C 1 18 ? -46.815 -7.610 4.291 1.00 12.88 18 LEU C N 1
ATOM 1030 C CA . LEU C 1 18 ? -48.242 -7.779 4.535 1.00 14.54 18 LEU C CA 1
ATOM 1031 C C . LEU C 1 18 ? -48.786 -8.959 3.744 1.00 14.64 18 LEU C C 1
ATOM 1032 O O . LEU C 1 18 ? -49.624 -9.718 4.247 1.00 13.50 18 LEU C O 1
ATOM 1037 N N . LYS C 1 19 ? -48.308 -9.139 2.511 1.00 13.01 19 LYS C N 1
ATOM 1038 C CA . LYS C 1 19 ? -48.757 -10.263 1.695 1.00 14.29 19 LYS C CA 1
ATOM 1039 C C . LYS C 1 19 ? -48.482 -11.606 2.369 1.00 13.23 19 LYS C C 1
ATOM 1040 O O . LYS C 1 19 ? -49.300 -12.536 2.281 1.00 14.90 19 LYS C O 1
ATOM 1046 N N . ILE C 1 20 ? -47.339 -11.743 3.041 1.00 12.54 20 ILE C N 1
ATOM 1047 C CA . ILE C 1 20 ? -47.019 -13.024 3.673 1.00 11.52 20 ILE C CA 1
ATOM 1048 C C . ILE C 1 20 ? -47.452 -13.045 5.137 1.00 15.01 20 ILE C C 1
ATOM 1049 O O . ILE C 1 20 ? -47.030 -13.919 5.911 1.00 14.29 20 ILE C O 1
ATOM 1054 N N . GLY C 1 21 ? -48.301 -12.099 5.528 1.00 13.96 21 GLY C N 1
ATOM 1055 C CA . GLY C 1 21 ? -48.921 -12.144 6.845 1.00 13.43 21 GLY C CA 1
ATOM 1056 C C . GLY C 1 21 ? -48.062 -11.752 8.031 1.00 18.01 21 GLY C C 1
ATOM 1057 O O . GLY C 1 21 ? -48.241 -12.309 9.119 1.00 17.33 21 GLY C O 1
ATOM 1058 N N . ASN C 1 22 ? -47.128 -10.802 7.869 1.00 14.78 22 ASN C N 1
ATOM 1059 C CA . ASN C 1 22 ? -46.311 -10.297 8.975 1.00 15.30 22 ASN C CA 1
ATOM 1060 C C . ASN C 1 22 ? -46.460 -8.779 9.040 1.00 15.25 22 ASN C C 1
ATOM 1061 O O . ASN C 1 22 ? -45.559 -8.029 8.634 1.00 13.42 22 ASN C O 1
ATOM 1066 N N . PRO C 1 23 ? -47.593 -8.288 9.535 1.00 17.02 23 PRO C N 1
ATOM 1067 C CA . PRO C 1 23 ? -47.747 -6.830 9.663 1.00 17.74 23 PRO C CA 1
ATOM 1068 C C . PRO C 1 23 ? -46.793 -6.214 10.670 1.00 15.66 23 PRO C C 1
ATOM 1069 O O . PRO C 1 23 ? -46.438 -5.038 10.524 1.00 17.61 23 PRO C O 1
ATOM 1073 N N . GLU C 1 24 ? -46.329 -6.970 11.668 1.00 17.99 24 GLU C N 1
ATOM 1074 C CA . GLU C 1 24 ? -45.382 -6.406 12.628 1.00 18.32 24 GLU C CA 1
ATOM 1075 C C . GLU C 1 24 ? -44.073 -6.040 11.953 1.00 17.83 24 GLU C C 1
ATOM 1076 O O . GLU C 1 24 ? -43.502 -4.976 12.224 1.00 17.90 24 GLU C O 1
ATOM 1082 N N . ASP C 1 25 ? -43.576 -6.905 11.070 1.00 15.95 25 ASP C N 1
ATOM 1083 C CA . ASP C 1 25 ? -42.352 -6.571 10.348 1.00 17.60 25 ASP C CA 1
ATOM 1084 C C . ASP C 1 25 ? -42.602 -5.452 9.350 1.00 12.40 25 ASP C C 1
ATOM 1085 O O . ASP C 1 25 ? -41.733 -4.600 9.138 1.00 11.53 25 ASP C O 1
ATOM 1090 N N . ALA C 1 26 ? -43.784 -5.435 8.734 1.00 15.31 26 ALA C N 1
ATOM 1091 C CA . ALA C 1 26 ? -44.136 -4.347 7.822 1.00 12.82 26 ALA C CA 1
ATOM 1092 C C . ALA C 1 26 ? -44.113 -2.996 8.534 1.00 16.21 26 ALA C C 1
ATOM 1093 O O . ALA C 1 26 ? -43.635 -1.999 7.975 1.00 18.49 26 ALA C O 1
ATOM 1095 N N . GLU C 1 27 ? -44.640 -2.942 9.762 1.00 17.02 27 GLU C N 1
ATOM 1096 C CA . GLU C 1 27 ? -44.632 -1.705 10.549 1.00 17.97 27 GLU C CA 1
ATOM 1097 C C . GLU C 1 27 ? -43.218 -1.272 10.886 1.00 15.23 27 GLU C C 1
ATOM 1098 O O . GLU C 1 27 ? -42.910 -0.072 10.915 1.00 16.65 27 GLU C O 1
ATOM 1104 N N . GLU C 1 28 ? -42.350 -2.239 11.166 1.00 16.22 28 GLU C N 1
ATOM 1105 C CA . GLU C 1 28 ? -40.950 -1.935 11.416 1.00 20.47 28 GLU C CA 1
ATOM 1106 C C . GLU C 1 28 ? -40.302 -1.307 10.192 1.00 20.39 28 GLU C C 1
ATOM 1107 O O . GLU C 1 28 ? -39.455 -0.416 10.323 1.00 18.53 28 GLU C O 1
ATOM 1113 N N . VAL C 1 29 ? -40.676 -1.768 8.992 1.00 17.01 29 VAL C N 1
ATOM 1114 C CA . VAL C 1 29 ? -40.125 -1.189 7.769 1.00 18.82 29 VAL C CA 1
ATOM 1115 C C . VAL C 1 29 ? -40.694 0.209 7.532 1.00 18.13 29 VAL C C 1
ATOM 1116 O O . VAL C 1 29 ? -39.995 1.091 7.024 1.00 18.64 29 VAL C O 1
ATOM 1120 N N . VAL C 1 30 ? -41.948 0.449 7.914 1.00 19.31 30 VAL C N 1
ATOM 1121 C CA . VAL C 1 30 ? -42.473 1.815 7.861 1.00 19.55 30 VAL C CA 1
ATOM 1122 C C . VAL C 1 30 ? -41.628 2.744 8.729 1.00 18.70 30 VAL C C 1
ATOM 1123 O O . VAL C 1 30 ? -41.291 3.857 8.315 1.00 22.83 30 VAL C O 1
ATOM 1127 N N . LYS C 1 31 ? -41.225 2.283 9.921 1.00 21.24 31 LYS C N 1
ATOM 1128 C CA . LYS C 1 31 ? -40.348 3.080 10.785 1.00 19.87 31 LYS C CA 1
ATOM 1129 C C . LYS C 1 31 ? -39.008 3.377 10.108 1.00 24.49 31 LYS C C 1
ATOM 1130 O O . LYS C 1 31 ? -38.443 4.467 10.274 1.00 21.05 31 LYS C O 1
ATOM 1136 N N . MET C 1 32 ? -38.493 2.439 9.315 1.00 22.77 32 MET C N 1
ATOM 1137 C CA . MET C 1 32 ? -37.259 2.710 8.581 1.00 21.68 32 MET C CA 1
ATOM 1138 C C . MET C 1 32 ? -37.471 3.777 7.507 1.00 21.03 32 MET C C 1
ATOM 1139 O O . MET C 1 32 ? -36.589 4.617 7.273 1.00 22.00 32 MET C O 1
ATOM 1144 N N . ILE C 1 33 ? -38.631 3.771 6.853 1.00 16.87 33 ILE C N 1
ATOM 1145 C CA . ILE C 1 33 ? -38.951 4.836 5.912 1.00 18.89 33 ILE C CA 1
ATOM 1146 C C . ILE C 1 33 ? -39.129 6.173 6.638 1.00 24.71 33 ILE C C 1
ATOM 1147 O O . ILE C 1 33 ? -38.794 7.231 6.095 1.00 23.39 33 ILE C O 1
ATOM 1152 N N . GLU C 1 34 ? -39.644 6.158 7.868 1.00 21.16 34 GLU C N 1
ATOM 1153 C CA . GLU C 1 34 ? -39.779 7.409 8.613 1.00 20.75 34 GLU C CA 1
ATOM 1154 C C . GLU C 1 34 ? -38.412 8.000 8.932 1.00 24.13 34 GLU C C 1
ATOM 1155 O O . GLU C 1 34 ? -38.206 9.213 8.802 1.00 30.03 34 GLU C O 1
ATOM 1161 N N . GLU C 1 35 ? -37.458 7.157 9.327 1.00 21.07 35 GLU C N 1
ATOM 1162 C CA . GLU C 1 35 ? -36.103 7.634 9.566 1.00 23.25 35 GLU C CA 1
ATOM 1163 C C . GLU C 1 35 ? -35.492 8.196 8.292 1.00 29.77 35 GLU C C 1
ATOM 1164 O O . GLU C 1 35 ? -34.780 9.209 8.324 1.00 28.39 35 GLU C O 1
ATOM 1170 N N . LEU C 1 36 ? -35.750 7.546 7.155 1.00 29.14 36 LEU C N 1
ATOM 1171 C CA . LEU C 1 36 ? -35.254 8.063 5.887 1.00 27.82 36 LEU C CA 1
ATOM 1172 C C . LEU C 1 36 ? -35.887 9.408 5.570 1.00 25.34 36 LEU C C 1
ATOM 1173 O O . LEU C 1 36 ? -35.188 10.368 5.233 1.00 30.14 36 LEU C O 1
ATOM 1178 N N . ALA C 1 37 ? -37.215 9.500 5.691 1.00 23.34 37 ALA C N 1
ATOM 1179 C CA . ALA C 1 37 ? -37.909 10.752 5.397 1.00 29.71 37 ALA C CA 1
ATOM 1180 C C . ALA C 1 37 ? -37.418 11.898 6.274 1.00 33.16 37 ALA C C 1
ATOM 1181 O O . ALA C 1 37 ? -37.368 13.051 5.823 1.00 29.51 37 ALA C O 1
ATOM 1183 N N . ARG C 1 38 ? -37.026 11.597 7.513 1.00 31.33 38 ARG C N 1
ATOM 1184 C CA . ARG C 1 38 ? -36.655 12.638 8.461 1.00 32.32 38 ARG C CA 1
ATOM 1185 C C . ARG C 1 38 ? -35.265 13.195 8.197 1.00 33.42 38 ARG C C 1
ATOM 1186 O O . ARG C 1 38 ? -35.007 14.358 8.518 1.00 37.00 38 ARG C O 1
ATOM 1194 N N . ARG C 1 39 ? -34.353 12.397 7.644 1.00 31.03 39 ARG C N 1
ATOM 1195 C CA . ARG C 1 39 ? -33.019 12.885 7.323 1.00 29.33 39 ARG C CA 1
ATOM 1196 C C . ARG C 1 39 ? -32.883 13.383 5.883 1.00 36.36 39 ARG C C 1
ATOM 1197 O O . ARG C 1 39 ? -31.777 13.762 5.483 1.00 38.90 39 ARG C O 1
ATOM 1205 N N . THR C 1 40 ? -33.963 13.419 5.103 1.00 31.37 40 THR C N 1
ATOM 1206 C CA . THR C 1 40 ? -33.835 13.801 3.700 1.00 38.21 40 THR C CA 1
ATOM 1207 C C . THR C 1 40 ? -34.683 15.000 3.306 1.00 43.16 40 THR C C 1
ATOM 1208 O O . THR C 1 40 ? -34.177 15.898 2.621 1.00 55.23 40 THR C O 1
ATOM 1212 N N . ASN C 1 41 ? -35.984 14.974 3.573 1.00 42.04 41 ASN C N 1
ATOM 1213 C CA . ASN C 1 41 ? -36.864 16.045 3.076 1.00 48.36 41 ASN C CA 1
ATOM 1214 C C . ASN C 1 41 ? -36.928 15.987 1.544 1.00 51.25 41 ASN C C 1
ATOM 1215 O O . ASN C 1 41 ? -36.332 16.824 0.867 1.00 59.72 41 ASN C O 1
ATOM 1220 N N . ASP C 1 42 ? -37.643 15.010 0.996 1.00 48.72 42 ASP C N 1
ATOM 1221 C CA . ASP C 1 42 ? -37.777 14.822 -0.446 1.00 40.57 42 ASP C CA 1
ATOM 1222 C C . ASP C 1 42 ? -39.264 14.569 -0.662 1.00 37.35 42 ASP C C 1
ATOM 1223 O O . ASP C 1 42 ? -39.834 13.665 -0.023 1.00 38.53 42 ASP C O 1
ATOM 1228 N N . PRO C 1 43 ? -39.930 15.354 -1.511 1.00 40.64 43 PRO C N 1
ATOM 1229 C CA . PRO C 1 43 ? -41.388 15.198 -1.654 1.00 36.96 43 PRO C CA 1
ATOM 1230 C C . PRO C 1 43 ? -41.801 13.811 -2.109 1.00 35.87 43 PRO C C 1
ATOM 1231 O O . PRO C 1 43 ? -42.883 13.341 -1.731 1.00 33.83 43 PRO C O 1
ATOM 1235 N N . GLU C 1 44 ? -40.974 13.143 -2.916 1.00 38.03 44 GLU C N 1
ATOM 1236 C CA . GLU C 1 44 ? -41.303 11.791 -3.353 1.00 36.85 44 GLU C CA 1
ATOM 1237 C C . GLU C 1 44 ? -41.117 10.777 -2.225 1.00 34.70 44 GLU C C 1
ATOM 1238 O O . GLU C 1 44 ? -41.921 9.850 -2.082 1.00 31.82 44 GLU C O 1
ATOM 1244 N N . ILE C 1 45 ? -40.056 10.923 -1.427 1.00 29.64 45 ILE C N 1
ATOM 1245 C CA . ILE C 1 45 ? -39.893 10.055 -0.266 1.00 30.99 45 ILE C CA 1
ATOM 1246 C C . ILE C 1 45 ? -41.075 10.215 0.683 1.00 32.38 45 ILE C C 1
ATOM 1247 O O . ILE C 1 45 ? -41.617 9.226 1.191 1.00 27.56 45 ILE C O 1
ATOM 1252 N N . ARG C 1 46 ? -41.508 11.461 0.916 1.00 30.74 46 ARG C N 1
ATOM 1253 C CA . ARG C 1 46 ? -42.689 11.709 1.738 1.00 29.16 46 ARG C CA 1
ATOM 1254 C C . ARG C 1 46 ? -43.929 11.068 1.132 1.00 29.49 46 ARG C C 1
ATOM 1255 O O . ARG C 1 46 ? -44.805 10.577 1.855 1.00 23.94 46 ARG C O 1
ATOM 1263 N N . ARG C 1 47 ? -44.026 11.064 -0.195 1.00 24.93 47 ARG C N 1
ATOM 1264 C CA . ARG C 1 47 ? -45.172 10.425 -0.831 1.00 29.31 47 ARG C CA 1
ATOM 1265 C C . ARG C 1 47 ? -45.117 8.907 -0.670 1.00 27.21 47 ARG C C 1
ATOM 1266 O O . ARG C 1 47 ? -46.144 8.260 -0.423 1.00 25.61 47 ARG C O 1
ATOM 1274 N N . LEU C 1 48 ? -43.928 8.321 -0.818 1.00 22.64 48 LEU C N 1
ATOM 1275 C CA . LEU C 1 48 ? -43.781 6.880 -0.621 1.00 23.79 48 LEU C CA 1
ATOM 1276 C C . LEU C 1 48 ? -44.065 6.482 0.822 1.00 25.30 48 LEU C C 1
ATOM 1277 O O . LEU C 1 48 ? -44.685 5.443 1.075 1.00 24.73 48 LEU C O 1
ATOM 1282 N N . LEU C 1 49 ? -43.613 7.292 1.783 1.00 23.18 49 LEU C N 1
ATOM 1283 C CA . LEU C 1 49 ? -43.900 7.004 3.184 1.00 23.95 49 LEU C CA 1
ATOM 1284 C C . LEU C 1 49 ? -45.397 6.996 3.441 1.00 25.03 49 LEU C C 1
ATOM 1285 O O . LEU C 1 49 ? -45.909 6.131 4.164 1.00 26.31 49 LEU C O 1
ATOM 1290 N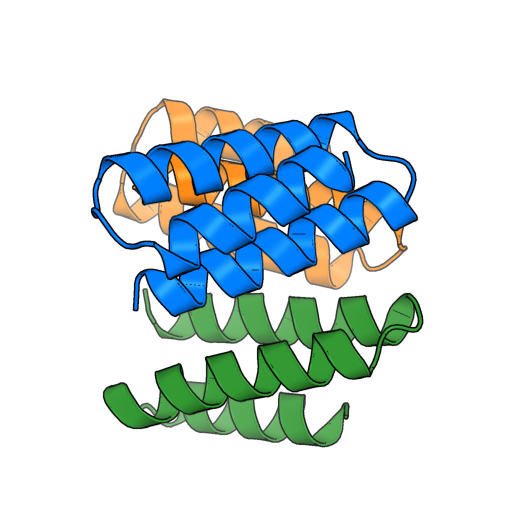 N . GLU C 1 50 ? -46.119 7.960 2.864 1.00 23.95 50 GLU C N 1
ATOM 1291 C CA . GLU C 1 50 ? -47.561 8.019 3.071 1.00 25.99 50 GLU C CA 1
ATOM 1292 C C . GLU C 1 50 ? -48.260 6.800 2.483 1.00 26.10 50 GLU C C 1
ATOM 1293 O O . GLU C 1 50 ? -49.213 6.278 3.076 1.00 24.52 50 GLU C O 1
ATOM 1299 N N . GLU C 1 51 ? -47.821 6.331 1.313 1.00 25.56 51 GLU C N 1
ATOM 1300 C CA . GLU C 1 51 ? -48.545 5.194 0.758 1.00 26.35 51 GLU C CA 1
ATOM 1301 C C . GLU C 1 51 ? -48.179 3.886 1.466 1.00 19.15 51 GLU C C 1
ATOM 1302 O O . GLU C 1 51 ? -49.017 2.989 1.547 1.00 22.26 51 GLU C O 1
ATOM 1308 N N . ALA C 1 52 ? -46.965 3.780 2.020 1.00 18.98 52 ALA C N 1
ATOM 1309 C CA . ALA C 1 52 ? -46.632 2.673 2.922 1.00 19.99 52 ALA C CA 1
ATOM 1310 C C . ALA C 1 52 ? -47.496 2.697 4.178 1.00 23.47 52 ALA C C 1
ATOM 1311 O O . ALA C 1 52 ? -48.013 1.661 4.617 1.00 18.60 52 ALA C O 1
ATOM 1313 N N . ARG C 1 53 ? -47.629 3.878 4.792 1.00 24.59 53 ARG C N 1
ATOM 1314 C CA . ARG C 1 53 ? -48.479 4.024 5.964 1.00 23.93 53 ARG C CA 1
ATOM 1315 C C . ARG C 1 53 ? -49.886 3.534 5.669 1.00 25.40 53 ARG C C 1
ATOM 1316 O O . ARG C 1 53 ? -50.504 2.864 6.504 1.00 25.34 53 ARG C O 1
ATOM 1324 N N . LYS C 1 54 ? -50.389 3.820 4.463 1.00 23.93 54 LYS C N 1
ATOM 1325 C CA . LYS C 1 54 ? -51.747 3.429 4.094 1.00 23.40 54 LYS C CA 1
ATOM 1326 C C . LYS C 1 54 ? -51.894 1.918 3.938 1.00 26.80 54 LYS C C 1
ATOM 1327 O O . LYS C 1 54 ? -52.976 1.378 4.184 1.00 26.35 54 LYS C O 1
ATOM 1333 N N . LEU C 1 55 ? -50.852 1.218 3.485 1.00 26.15 55 LEU C N 1
ATOM 1334 C CA . LEU C 1 55 ? -50.968 -0.236 3.400 1.00 23.94 55 LEU C CA 1
ATOM 1335 C C . LEU C 1 55 ? -51.103 -0.859 4.780 1.00 22.33 55 LEU C C 1
ATOM 1336 O O . LEU C 1 55 ? -51.752 -1.897 4.929 1.00 24.09 55 LEU C O 1
ATOM 1341 N N . VAL C 1 56 ? -50.516 -0.233 5.794 1.00 22.88 56 VAL C N 1
ATOM 1342 C CA . VAL C 1 56 ? -50.497 -0.774 7.147 1.00 22.58 56 VAL C CA 1
ATOM 1343 C C . VAL C 1 56 ? -51.741 -0.353 7.925 1.00 28.85 56 VAL C C 1
ATOM 1344 O O . VAL C 1 56 ? -52.393 -1.182 8.568 1.00 24.32 56 VAL C O 1
#

Solvent-accessible surface area: 8937 Å² total; per-residue (Å²): 113,68,106,26,68,0,69,19,12,9,7,13,0,66,21,5,44,162,31,54,17,64,112,12,0,68,40,0,4,98,15,0,47,77,10,12,146,162,32,118,22,94,44,0,102,124,0,10,100,60,0,108,175,75,65,128,66,112,48,64,0,61,24,8,2,3,13,0,72,21,4,53,130,36,48,32,66,132,17,0,82,52,0,13,110,6,0,55,81,9,9,196,137,42,98,35,93,40,0,102,122,0,11,95,67,0,106,168,65,82,104,69,90,25,58,0,66,21,14,11,5,14,0,70,20,5,52,107,49,59,34,52,115,17,0,80,34,0,14,103,12,0,53,78,2,15,195,148,38,128,26,97,52,0,139,127,7,10,89,57,0,108,186,76,79

Radius of gyration: 14.99 Å; Cα contacts (8 Å, |Δi|>4): 183; chains: 3; bounding box: 34×38×37 Å

Secondary structure (DSSP, 8-state):
-HHHHHHHHHHHHHHHHHTT-HHHHHHHHHHHHHHHHHS--HHHHHHHHHHHHH-/-HHHHHHHHHHHHHHHHHTT-HHHHHHHHHHHHHHHHHH--HHHHHHHHHHHHH-/-HHHHHHHHHHHHHHHHHTT-HHHHHHHHHHHHHHHHHH--HHHHHHHHHHHHH-

Nearest PDB structures (foldseek):
  8c3e-assembly1_A  TM=9.025E-01  e=2.986E-02  synthetic construct
  7rdh-assembly1_H  TM=7.962E-01  e=7.328E-01  Escherichia coli
  9e6q-assembly1_Ak  TM=8.319E-01  e=1.003E+00  Pyrobaculum calidifontis JCM 11548
  2ptf-assembly1_B  TM=7.653E-01  e=4.247E+00  Methanothermobacter thermautotrophicus str. Delta H
  2nr4-assembly1_A  TM=7.335E-01  e=4.815E+00  Methanosarcina mazei

Sequence (165 aa):
EDRDTARVLLIMVRSLLKIGNPEDAEEVVKMIEELARRTNDPEIRRLLEEARKLVEDRD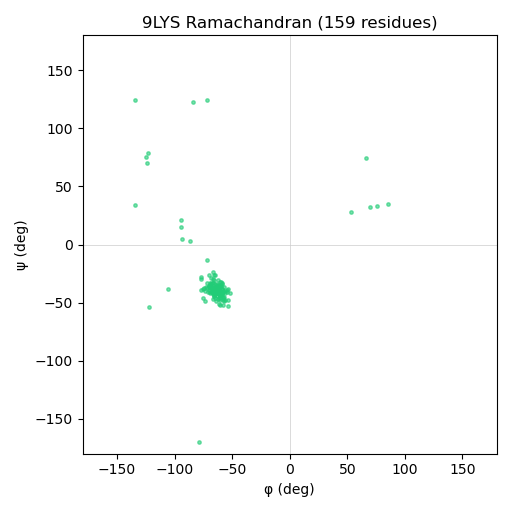TARVLLIMVRSLLKIGNPEDAEEVVKMIEELARRTNDPEIRRLLEEARKLVEDRDTARVLLIMVRSLLKIGNPEDAEEVVKMIEELARRTNDPEIRRLLEEARKLV

B-factor: mean 28.13, std 12.56, range [8.53, 65.83]

Foldseek 3Di:
DLLVVLVVLLVVLLVCVVVPHNVVSVVSLVVLVVSCVVDVDVSSVVSSVVSVVSD/DLLVVLVVLLVVLVVCVVVPNNVVSVVSLVVLVVSCVVPVPVSSVVSSVVSVVVD/DLLVVLVVLLVVLVVCVVVPNNVVSVVSLVVLVVSCVVPVDVSSVVSSVVSVVVD